Protein AF-A0AAU2NMQ5-F1 (afdb_monomer_lite)

Sequence (109 aa):
MADGPAAGGPGFNVRPQDLKTAAPAFAKQSQDLKTALDKLKHSLADAGSPWGDDKQGKEFAQAYQGPHDHVLSALDVLVKGLASIHDGLVAHADNHLDADRRVHKDLSA

pLDDT: mean 79.19, std 16.67, range [35.0, 96.44]

Secondary structure (DSSP, 8-state):
---------S-----HHHHHHHHHHHHHHHHHHHHHHHHHHHHHHHH---S-SSHHHHHHHHHHHHHHHHHHHHHHHHHHHHHHHHHHHHHHHHHHHHHHHHHHHHH--

Struct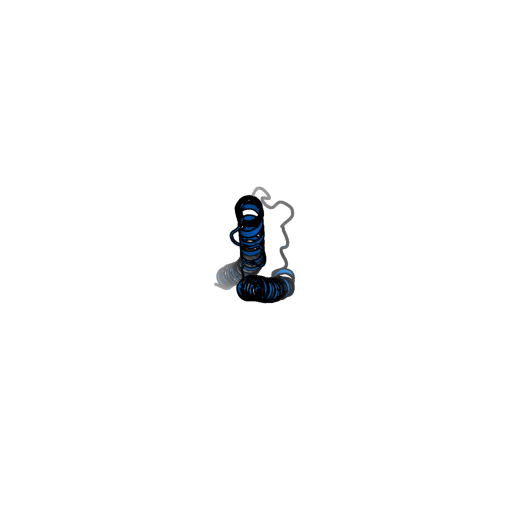ure (mmCIF, N/CA/C/O backbone):
data_AF-A0AAU2NMQ5-F1
#
_entry.id   AF-A0AAU2NMQ5-F1
#
loop_
_atom_site.group_PDB
_atom_site.id
_atom_site.type_symbol
_atom_site.label_atom_id
_atom_site.label_alt_id
_atom_site.label_comp_id
_atom_site.label_asym_id
_atom_site.label_entity_id
_atom_site.label_seq_id
_atom_site.pdbx_PDB_ins_code
_atom_site.Cartn_x
_atom_site.Cartn_y
_atom_site.Cartn_z
_atom_site.occupancy
_atom_site.B_iso_or_equiv
_atom_site.auth_seq_id
_atom_site.auth_comp_id
_atom_site.auth_asym_id
_atom_site.auth_atom_id
_atom_site.pdbx_PDB_model_num
ATOM 1 N N . MET A 1 1 ? 16.754 7.056 -59.570 1.00 35.00 1 MET A N 1
ATOM 2 C CA . MET A 1 1 ? 17.718 7.620 -58.600 1.00 35.00 1 MET A CA 1
ATOM 3 C C . MET A 1 1 ? 16.896 8.529 -57.690 1.00 35.00 1 MET A C 1
ATOM 5 O O . MET A 1 1 ? 16.436 9.544 -58.188 1.00 35.00 1 MET A O 1
ATOM 9 N N . ALA A 1 2 ? 16.306 7.974 -56.618 1.00 39.66 2 ALA A N 1
ATOM 10 C CA . ALA A 1 2 ? 16.865 7.870 -55.245 1.00 39.66 2 ALA A CA 1
ATOM 11 C C . ALA A 1 2 ? 16.838 9.258 -54.565 1.00 39.66 2 ALA A C 1
ATOM 13 O O . ALA A 1 2 ? 17.395 10.180 -55.145 1.00 39.66 2 ALA A O 1
ATOM 14 N N . ASP A 1 3 ? 16.199 9.562 -53.429 1.00 38.94 3 ASP A N 1
ATOM 15 C CA . ASP A 1 3 ? 15.559 8.858 -52.296 1.00 38.94 3 ASP A CA 1
ATOM 16 C C . ASP A 1 3 ? 14.601 9.908 -51.648 1.00 38.94 3 ASP A C 1
ATOM 18 O O . ASP A 1 3 ? 14.891 11.100 -51.718 1.00 38.94 3 ASP A O 1
ATOM 22 N N . GLY A 1 4 ? 13.374 9.621 -51.189 1.00 35.19 4 GLY A N 1
ATOM 23 C CA . GLY A 1 4 ? 13.052 8.995 -49.895 1.00 35.19 4 GLY A CA 1
ATOM 24 C C . GLY A 1 4 ? 12.785 10.061 -48.798 1.00 35.19 4 GLY A C 1
ATOM 25 O O . GLY A 1 4 ? 13.703 10.810 -48.473 1.00 35.19 4 GLY A O 1
ATOM 26 N N . PRO A 1 5 ? 11.566 10.196 -48.222 1.00 43.62 5 PRO A N 1
ATOM 27 C CA . PRO A 1 5 ? 11.271 11.235 -47.231 1.00 43.62 5 PRO A CA 1
ATOM 28 C C . PRO A 1 5 ? 11.913 10.891 -45.881 1.00 43.62 5 PRO A C 1
ATOM 30 O O . PRO A 1 5 ? 11.720 9.796 -45.355 1.00 43.62 5 PRO A O 1
ATOM 33 N N . ALA A 1 6 ? 12.654 11.841 -45.307 1.00 43.47 6 ALA A N 1
ATOM 34 C CA . ALA A 1 6 ? 13.260 11.728 -43.984 1.00 43.47 6 ALA A CA 1
ATOM 35 C C . ALA A 1 6 ? 12.174 11.650 -42.892 1.00 43.47 6 ALA A C 1
ATOM 37 O O . ALA A 1 6 ? 11.718 12.661 -42.360 1.00 43.47 6 ALA A O 1
ATOM 38 N N . ALA A 1 7 ? 11.740 10.431 -42.578 1.00 50.62 7 ALA A N 1
ATOM 39 C CA . ALA A 1 7 ? 10.932 10.117 -41.412 1.00 50.62 7 ALA A CA 1
ATOM 40 C C . ALA A 1 7 ? 11.866 9.829 -40.228 1.00 50.62 7 ALA A C 1
ATOM 42 O O . ALA A 1 7 ? 12.592 8.839 -40.228 1.00 50.62 7 ALA A O 1
ATOM 43 N N . GLY A 1 8 ? 11.846 10.700 -39.220 1.00 39.00 8 GLY A N 1
ATOM 44 C CA . GLY A 1 8 ? 12.563 10.489 -37.963 1.00 39.00 8 GLY A CA 1
ATOM 45 C C . GLY A 1 8 ? 12.720 11.783 -37.174 1.00 39.00 8 GLY A C 1
ATOM 46 O O . GLY A 1 8 ? 13.763 12.425 -37.243 1.00 39.00 8 GLY A O 1
ATOM 47 N N . GLY A 1 9 ? 11.671 12.195 -36.452 1.00 40.22 9 GLY A N 1
ATOM 48 C CA . GLY A 1 9 ? 11.755 13.292 -35.479 1.00 40.22 9 GLY A CA 1
ATOM 49 C C . GLY A 1 9 ? 12.779 12.997 -34.369 1.00 40.22 9 GLY A C 1
ATOM 50 O O . GLY A 1 9 ? 13.188 11.843 -34.226 1.00 40.22 9 GLY A O 1
ATOM 51 N N . PRO A 1 10 ? 13.203 14.014 -33.591 1.00 47.53 10 PRO A N 1
ATOM 52 C CA . PRO A 1 10 ? 14.281 13.899 -32.609 1.00 47.53 10 PRO A CA 1
ATOM 53 C C . PRO A 1 10 ? 14.017 12.713 -31.682 1.00 47.53 10 PRO A C 1
ATOM 55 O O . PRO A 1 10 ? 13.062 12.713 -30.906 1.00 47.53 10 PRO A O 1
ATOM 58 N N . GLY A 1 11 ? 14.833 11.671 -31.847 1.00 49.34 11 GLY A N 1
ATOM 59 C CA . GLY A 1 11 ? 14.647 10.396 -31.180 1.00 49.34 11 GLY A CA 1
ATOM 60 C C . GLY A 1 11 ? 14.633 10.588 -29.672 1.00 49.34 11 GLY A C 1
ATOM 61 O O . GLY A 1 11 ? 15.554 11.173 -29.100 1.00 49.34 11 GLY A O 1
ATOM 62 N N . PHE A 1 12 ? 13.586 10.084 -29.024 1.00 48.53 12 PHE A N 1
ATOM 63 C CA . PHE A 1 12 ? 13.588 9.870 -27.586 1.00 48.53 12 PHE A CA 1
ATOM 64 C C . PHE A 1 12 ? 14.718 8.885 -27.265 1.00 48.53 12 PHE A C 1
ATOM 66 O O . PHE A 1 12 ? 14.535 7.674 -27.348 1.00 48.53 12 PHE A O 1
ATOM 73 N N . ASN A 1 13 ? 15.903 9.400 -26.933 1.00 53.62 13 ASN A N 1
ATOM 74 C CA . ASN A 1 13 ? 17.025 8.586 -26.483 1.00 53.62 13 ASN A CA 1
ATOM 75 C C . ASN A 1 13 ? 16.775 8.185 -25.025 1.00 53.62 13 ASN A C 1
ATOM 77 O O . ASN A 1 13 ? 17.320 8.774 -24.089 1.00 53.62 13 ASN A O 1
ATOM 81 N N . VAL A 1 14 ? 15.871 7.227 -24.828 1.00 58.72 14 VAL A N 1
ATOM 82 C CA . VAL A 1 14 ? 15.706 6.558 -23.542 1.00 58.72 14 VAL A CA 1
ATOM 83 C C . VAL A 1 14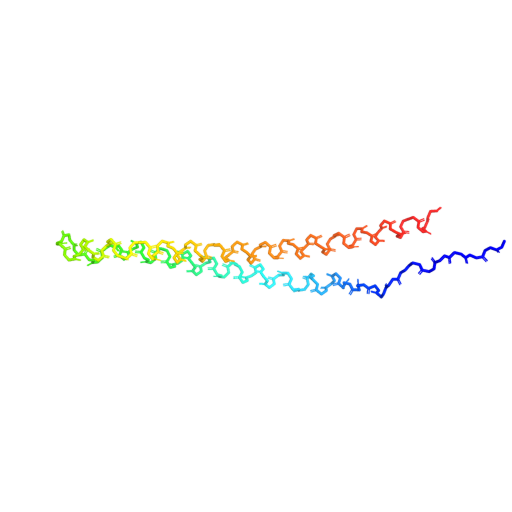 ? 16.998 5.796 -23.296 1.00 58.72 14 VAL A C 1
ATOM 85 O O . VAL A 1 14 ? 17.278 4.840 -24.004 1.00 58.72 14 VAL A O 1
ATOM 88 N N . ARG A 1 15 ? 17.784 6.195 -22.292 1.00 66.12 15 ARG A N 1
ATOM 89 C CA . ARG A 1 15 ? 18.960 5.427 -21.876 1.00 66.12 15 ARG A CA 1
ATOM 90 C C . ARG A 1 15 ? 18.488 4.272 -20.992 1.00 66.12 15 ARG A C 1
ATOM 92 O O . ARG A 1 15 ? 18.112 4.515 -19.844 1.00 66.12 15 ARG A O 1
ATOM 99 N N . PRO A 1 16 ? 18.517 3.012 -21.458 1.00 65.69 16 PRO A N 1
ATOM 100 C CA . PRO A 1 16 ? 17.986 1.888 -20.683 1.00 65.69 16 PRO A CA 1
ATOM 101 C C . PRO A 1 16 ? 18.760 1.671 -19.374 1.00 65.69 16 PRO A C 1
ATOM 103 O O . PRO A 1 16 ? 18.214 1.163 -18.397 1.00 65.69 16 PRO A O 1
ATOM 106 N N . GLN A 1 17 ? 20.023 2.111 -19.329 1.00 65.62 17 GLN A N 1
ATOM 107 C CA . GLN A 1 17 ? 20.858 2.081 -18.128 1.00 65.62 17 GLN A CA 1
ATOM 108 C C . GLN A 1 17 ? 20.366 3.032 -17.028 1.00 65.62 17 GLN A C 1
ATOM 110 O O . GLN A 1 17 ? 20.402 2.664 -15.853 1.00 65.62 17 GLN A O 1
ATOM 115 N N . ASP A 1 18 ? 19.847 4.208 -17.388 1.00 69.31 18 ASP A N 1
ATOM 116 C CA . ASP A 1 18 ? 19.316 5.166 -16.411 1.00 69.31 18 ASP A CA 1
ATOM 117 C C . ASP A 1 18 ? 18.041 4.600 -15.757 1.00 69.31 18 ASP A C 1
ATOM 119 O O . ASP A 1 18 ? 17.852 4.706 -14.545 1.00 69.31 18 ASP A O 1
ATOM 123 N N . LEU A 1 19 ? 17.216 3.886 -16.534 1.00 67.50 19 LEU A N 1
ATOM 124 C CA . LEU A 1 19 ? 16.036 3.179 -16.024 1.00 67.50 19 LEU A CA 1
ATOM 125 C C . LEU A 1 19 ? 16.413 1.992 -15.127 1.00 67.50 19 LEU A C 1
ATOM 127 O O . LEU A 1 19 ? 15.839 1.845 -14.047 1.00 67.50 19 LEU A O 1
ATOM 131 N N . LYS A 1 20 ? 17.415 1.187 -15.517 1.00 67.12 20 LYS A N 1
ATOM 132 C CA . LYS A 1 20 ? 17.935 0.089 -14.677 1.00 67.12 20 LYS A CA 1
ATOM 133 C C . LYS A 1 20 ? 18.553 0.583 -13.372 1.00 67.12 20 LYS A C 1
ATOM 135 O O . LYS A 1 20 ? 18.508 -0.136 -12.381 1.00 67.12 20 LYS A O 1
ATOM 140 N N . THR A 1 21 ? 19.092 1.798 -13.352 1.00 75.00 21 THR A N 1
ATOM 141 C CA . THR A 1 21 ? 19.671 2.395 -12.140 1.00 75.00 21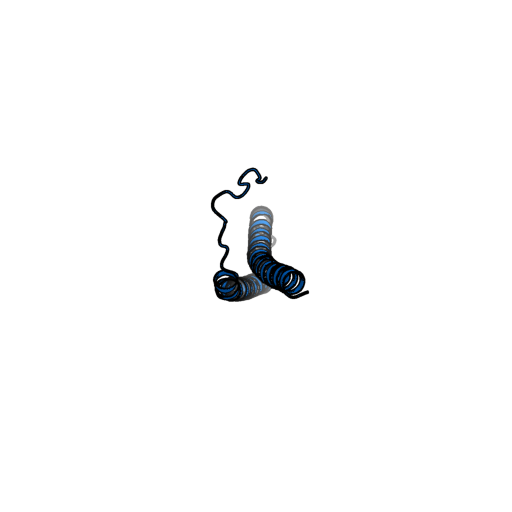 THR A CA 1
ATOM 142 C C . THR A 1 21 ? 18.594 2.949 -11.204 1.00 75.00 21 THR A C 1
ATOM 144 O O . THR A 1 21 ? 18.730 2.855 -9.986 1.00 75.00 21 THR A O 1
ATOM 147 N N . ALA A 1 22 ? 17.500 3.489 -11.749 1.00 76.25 22 ALA A N 1
ATOM 148 C CA . ALA A 1 22 ? 16.402 4.040 -10.956 1.00 76.25 22 ALA A CA 1
ATOM 149 C C . ALA A 1 22 ? 15.440 2.967 -10.413 1.00 76.25 22 ALA A C 1
ATOM 151 O O . ALA A 1 22 ? 14.938 3.103 -9.297 1.00 76.25 22 ALA A O 1
ATOM 152 N N . ALA A 1 23 ? 15.190 1.889 -11.165 1.00 79.38 23 ALA A N 1
ATOM 153 C CA . ALA A 1 23 ? 14.214 0.862 -10.794 1.00 79.38 23 ALA A CA 1
ATOM 154 C C . ALA A 1 23 ? 14.448 0.235 -9.397 1.00 79.38 23 ALA A C 1
ATOM 156 O O . ALA A 1 23 ? 13.471 0.096 -8.656 1.00 79.38 23 ALA A O 1
ATOM 157 N N . PRO A 1 24 ? 15.684 -0.103 -8.968 1.00 86.00 24 PRO A N 1
ATOM 158 C CA . PRO A 1 24 ? 15.931 -0.663 -7.637 1.00 86.00 24 PRO A CA 1
ATOM 159 C C . PRO A 1 24 ? 15.521 0.263 -6.488 1.00 86.00 24 PRO A C 1
ATOM 161 O O . PRO A 1 24 ? 15.135 -0.222 -5.424 1.00 86.00 24 PRO A O 1
ATOM 164 N N . ALA A 1 25 ? 15.571 1.586 -6.690 1.00 85.31 25 ALA A N 1
ATOM 165 C CA . ALA A 1 25 ? 15.138 2.542 -5.678 1.00 85.31 25 ALA A CA 1
ATOM 166 C C . ALA A 1 25 ? 13.636 2.388 -5.401 1.00 85.31 25 ALA A C 1
ATOM 168 O O . ALA A 1 25 ? 13.258 2.194 -4.246 1.00 85.31 25 ALA A O 1
ATOM 169 N N . PHE A 1 26 ? 12.806 2.354 -6.452 1.00 80.62 26 PHE A N 1
ATOM 170 C CA . PHE A 1 26 ? 11.354 2.175 -6.332 1.00 80.62 26 PHE A CA 1
ATOM 171 C C . PHE A 1 26 ? 10.981 0.844 -5.674 1.00 80.62 26 PHE A C 1
ATOM 173 O O . PHE A 1 26 ? 10.114 0.825 -4.800 1.00 80.62 26 PHE A O 1
ATOM 180 N N . ALA A 1 27 ? 11.675 -0.249 -6.013 1.00 85.75 27 ALA A N 1
ATOM 181 C CA . ALA A 1 27 ? 11.484 -1.535 -5.338 1.00 85.75 27 ALA A CA 1
ATOM 182 C C . ALA A 1 27 ? 11.795 -1.438 -3.840 1.00 85.75 27 ALA A C 1
ATOM 184 O O . ALA A 1 27 ? 10.980 -1.832 -3.002 1.00 85.75 27 ALA A O 1
ATOM 185 N N . LYS A 1 28 ? 12.947 -0.853 -3.489 1.00 89.88 28 LYS A N 1
ATOM 186 C CA . LYS A 1 28 ? 13.343 -0.673 -2.091 1.00 89.88 28 LYS A CA 1
ATOM 187 C C . LYS A 1 28 ? 12.335 0.184 -1.324 1.00 89.88 28 LYS A C 1
ATOM 189 O O . LYS A 1 28 ? 11.902 -0.204 -0.245 1.00 89.88 28 LYS A O 1
ATOM 194 N N . GLN A 1 29 ? 11.939 1.322 -1.882 1.00 88.12 29 GLN A N 1
ATOM 195 C CA . GLN A 1 29 ? 11.001 2.246 -1.243 1.00 88.12 29 GLN A CA 1
ATOM 196 C C . GLN A 1 29 ? 9.603 1.635 -1.112 1.00 88.12 29 GLN A C 1
ATOM 198 O O . GLN A 1 29 ? 8.964 1.801 -0.075 1.00 88.12 29 GLN A O 1
ATOM 203 N N . SER A 1 30 ? 9.155 0.860 -2.106 1.00 87.81 30 SER A N 1
ATOM 204 C CA . SER A 1 30 ? 7.921 0.075 -2.021 1.00 87.81 30 SER A CA 1
ATOM 205 C C . SER A 1 30 ? 7.969 -0.927 -0.866 1.00 87.81 30 SER A C 1
ATOM 207 O O . SER A 1 30 ? 6.993 -1.078 -0.131 1.00 87.81 30 SER A O 1
ATOM 209 N N . GLN A 1 31 ? 9.096 -1.617 -0.686 1.00 92.31 31 GLN A N 1
ATOM 210 C CA . GLN A 1 31 ? 9.249 -2.622 0.363 1.00 92.31 31 GLN A CA 1
ATOM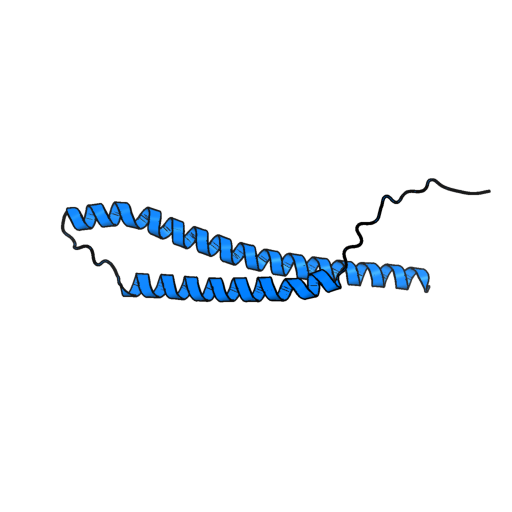 211 C C . GLN A 1 31 ? 9.386 -2.009 1.761 1.00 92.31 31 GLN A C 1
ATOM 213 O O . GLN A 1 31 ? 8.793 -2.517 2.719 1.00 92.31 31 GLN A O 1
ATOM 218 N N . ASP A 1 32 ? 10.108 -0.895 1.879 1.00 92.94 32 ASP A N 1
ATOM 219 C CA . ASP A 1 32 ? 10.216 -0.128 3.120 1.00 92.94 32 ASP A CA 1
ATOM 220 C C . ASP A 1 32 ? 8.828 0.411 3.532 1.00 92.94 32 ASP A C 1
ATOM 222 O O . ASP A 1 32 ? 8.414 0.241 4.683 1.00 92.94 32 ASP A O 1
ATOM 226 N N . LEU A 1 33 ? 8.057 0.963 2.582 1.00 90.81 33 LEU A N 1
ATOM 227 C CA . LEU A 1 33 ? 6.688 1.435 2.823 1.00 90.81 33 LEU A CA 1
ATOM 228 C C . LEU A 1 33 ? 5.744 0.289 3.206 1.00 90.81 33 LEU A C 1
ATOM 230 O O . LEU A 1 33 ? 4.979 0.424 4.161 1.00 90.81 33 LEU A O 1
ATOM 234 N N . LYS A 1 34 ? 5.826 -0.859 2.520 1.00 93.12 34 LYS A N 1
ATOM 235 C CA . LYS A 1 34 ? 5.056 -2.058 2.876 1.00 93.12 34 LYS A CA 1
ATOM 236 C C . LYS A 1 34 ? 5.343 -2.502 4.308 1.00 93.12 34 LYS A C 1
ATOM 238 O O . LYS A 1 34 ? 4.417 -2.760 5.068 1.00 93.12 34 LYS A O 1
ATOM 243 N N . THR A 1 35 ? 6.617 -2.550 4.685 1.00 96.12 35 THR A N 1
ATOM 244 C CA . THR A 1 35 ? 7.040 -2.952 6.031 1.00 96.12 35 THR A CA 1
ATOM 245 C C . THR A 1 35 ? 6.493 -1.998 7.093 1.00 96.12 35 THR A C 1
ATOM 247 O O . THR A 1 35 ? 6.029 -2.440 8.143 1.00 96.12 35 THR A O 1
ATOM 250 N N . ALA A 1 36 ? 6.527 -0.688 6.836 1.00 94.94 36 ALA A N 1
ATOM 251 C CA . ALA A 1 36 ? 5.960 0.310 7.737 1.00 94.94 36 ALA A CA 1
ATOM 252 C C . ALA A 1 36 ? 4.431 0.182 7.856 1.00 94.94 36 ALA A C 1
ATOM 254 O O . ALA A 1 36 ? 3.901 0.244 8.965 1.00 94.94 36 ALA A O 1
ATOM 255 N N . LEU A 1 37 ? 3.734 -0.052 6.740 1.00 93.12 37 LEU A N 1
ATOM 256 C CA . LEU A 1 37 ? 2.287 -0.270 6.722 1.00 93.12 37 LEU A CA 1
ATOM 257 C C . LEU A 1 37 ? 1.888 -1.536 7.488 1.00 93.12 37 LEU A C 1
ATOM 259 O O . LEU A 1 37 ? 0.943 -1.502 8.270 1.00 93.12 37 LEU A O 1
ATOM 263 N N . ASP A 1 38 ? 2.611 -2.638 7.298 1.00 95.25 38 ASP A N 1
ATOM 264 C CA . ASP A 1 38 ? 2.340 -3.894 8.000 1.00 95.25 38 ASP A CA 1
ATOM 265 C C . ASP A 1 38 ? 2.561 -3.730 9.515 1.00 95.25 38 ASP A C 1
ATOM 267 O O . ASP A 1 38 ? 1.731 -4.175 10.308 1.00 95.25 38 ASP A O 1
ATOM 271 N N . LYS A 1 39 ? 3.612 -3.003 9.928 1.00 96.44 39 LYS A N 1
ATOM 272 C CA . LYS A 1 39 ? 3.824 -2.636 11.339 1.00 96.44 39 LYS A CA 1
ATOM 273 C C . LYS A 1 39 ? 2.681 -1.788 11.890 1.00 96.44 39 LYS A C 1
ATOM 275 O O . LYS A 1 39 ? 2.192 -2.085 12.971 1.00 96.44 39 LYS A O 1
ATOM 280 N N . LEU A 1 40 ? 2.236 -0.769 11.152 1.00 91.75 40 LEU A N 1
ATOM 281 C CA . LEU A 1 40 ? 1.109 0.072 11.557 1.00 91.75 40 LEU A CA 1
ATOM 282 C C . LEU A 1 40 ? -0.169 -0.757 11.744 1.00 91.75 40 LEU A C 1
ATOM 284 O O . LEU A 1 40 ? -0.811 -0.649 12.784 1.00 91.75 40 LEU A O 1
ATOM 288 N N . LYS A 1 41 ? -0.510 -1.613 10.772 1.00 92.94 41 LYS A N 1
ATOM 289 C CA . LYS A 1 41 ? -1.672 -2.514 10.848 1.00 92.94 41 LYS A CA 1
ATOM 290 C C . LYS A 1 41 ? -1.595 -3.422 12.072 1.00 92.94 41 LYS A C 1
ATOM 292 O O . LYS A 1 41 ? -2.586 -3.570 12.778 1.00 92.94 41 LYS A O 1
ATOM 297 N N . HIS A 1 42 ? -0.423 -3.999 12.331 1.00 94.81 42 HIS A N 1
ATOM 298 C CA . HIS A 1 42 ? -0.215 -4.862 13.488 1.00 94.81 42 HIS A CA 1
ATOM 299 C C . HIS A 1 42 ? -0.380 -4.094 14.802 1.00 94.81 42 HIS A C 1
ATOM 301 O O . HIS A 1 42 ? -1.168 -4.502 15.643 1.00 94.81 42 HIS A O 1
ATOM 307 N N . SER A 1 43 ? 0.265 -2.933 14.942 1.00 93.00 43 SER A N 1
ATOM 308 C CA . SER A 1 43 ? 0.144 -2.110 16.149 1.00 93.00 43 SER A CA 1
ATOM 309 C C . SER A 1 43 ? -1.283 -1.620 16.404 1.00 93.00 43 SER A C 1
ATOM 311 O O . SER A 1 43 ? -1.697 -1.549 17.557 1.00 93.00 43 SER A O 1
ATOM 313 N N . LEU A 1 44 ? -2.047 -1.297 15.355 1.00 89.19 44 LEU A N 1
ATOM 314 C CA . LEU A 1 44 ? -3.458 -0.923 15.488 1.00 89.19 44 LEU A CA 1
ATOM 315 C C . LEU A 1 44 ? -4.325 -2.117 15.910 1.00 89.19 44 LEU A C 1
ATOM 317 O O . LEU A 1 44 ? -5.193 -1.964 16.763 1.00 89.19 44 LEU A O 1
ATOM 321 N N . ALA A 1 45 ? -4.070 -3.305 15.356 1.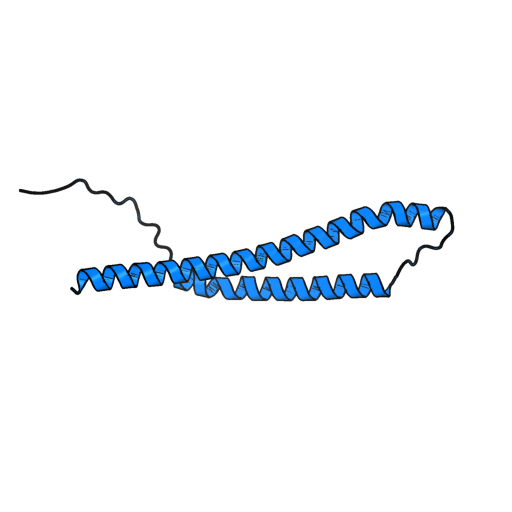00 88.75 45 ALA A N 1
ATOM 322 C CA . ALA A 1 45 ? -4.764 -4.525 15.759 1.00 88.75 45 ALA A CA 1
ATOM 323 C C . ALA A 1 45 ? -4.461 -4.900 17.219 1.00 88.75 45 ALA A C 1
ATOM 325 O O . ALA A 1 45 ? -5.383 -5.223 17.966 1.00 88.75 45 ALA A O 1
ATOM 326 N N . ASP A 1 46 ? -3.198 -4.795 17.636 1.00 91.69 46 ASP A N 1
ATOM 327 C CA . ASP A 1 46 ? -2.754 -5.083 19.004 1.00 91.69 46 ASP A CA 1
ATOM 328 C C . ASP A 1 46 ? -3.326 -4.088 20.022 1.00 91.69 46 ASP A C 1
ATOM 330 O O . ASP A 1 46 ? -3.664 -4.468 21.142 1.00 91.69 46 ASP A O 1
ATOM 334 N N . ALA A 1 47 ? -3.462 -2.814 19.638 1.00 87.88 47 ALA A N 1
ATOM 335 C CA . ALA A 1 47 ? -4.115 -1.801 20.465 1.00 87.88 47 ALA A CA 1
ATOM 336 C C . ALA A 1 47 ? -5.620 -2.074 20.653 1.00 87.88 47 ALA A C 1
ATOM 338 O O . ALA A 1 47 ? -6.214 -1.610 21.629 1.00 87.88 47 ALA A O 1
ATOM 339 N N . GLY A 1 48 ? -6.231 -2.834 19.738 1.00 85.50 48 GLY A N 1
ATOM 340 C CA . GLY A 1 48 ? -7.635 -3.213 19.791 1.00 85.50 48 GLY A CA 1
ATOM 341 C C . GLY A 1 48 ? -8.576 -2.009 19.746 1.00 85.50 48 GLY A C 1
ATOM 342 O O . GLY A 1 48 ? -8.325 -1.009 19.077 1.00 85.50 48 GLY A O 1
ATOM 343 N N . SER A 1 49 ? -9.701 -2.119 20.449 1.00 86.94 49 SER A N 1
ATOM 344 C CA . SER A 1 49 ? -10.678 -1.036 20.600 1.00 86.94 49 SER A CA 1
ATOM 345 C C . SER A 1 49 ? -10.566 -0.439 22.006 1.00 86.94 49 SER A C 1
ATOM 347 O O . SER A 1 49 ? -11.168 -0.975 22.934 1.00 86.94 49 SER A O 1
ATOM 349 N N . PRO A 1 50 ? -9.788 0.643 22.203 1.00 85.75 50 PRO A N 1
ATOM 350 C CA . PRO A 1 50 ? -9.648 1.293 23.509 1.00 85.75 50 PRO A CA 1
ATOM 351 C C . PRO A 1 50 ? -10.898 2.085 23.924 1.00 85.75 50 PRO A C 1
ATOM 353 O O . PRO A 1 50 ? -11.012 2.503 25.075 1.00 85.75 50 PRO A O 1
ATOM 356 N N . TRP A 1 51 ? -11.822 2.326 22.991 1.00 84.50 51 TRP A N 1
ATOM 357 C CA . TRP A 1 51 ? -13.127 2.921 23.258 1.00 84.50 51 TRP A CA 1
ATOM 358 C C . TRP A 1 51 ? -14.074 1.841 23.809 1.00 84.50 51 TRP A C 1
ATOM 360 O O . TRP A 1 51 ? -14.177 0.757 23.242 1.00 84.50 51 TRP A O 1
ATOM 370 N N . GLY A 1 52 ? -14.731 2.110 24.940 1.00 87.62 52 GLY A N 1
ATOM 371 C CA . GLY A 1 52 ? -15.596 1.135 25.615 1.00 87.62 52 GLY A CA 1
ATOM 372 C C . GLY A 1 52 ? -16.874 0.775 24.843 1.00 87.62 52 GLY A C 1
ATOM 373 O O . GLY A 1 52 ? -17.164 1.312 23.777 1.00 87.62 52 GLY A O 1
ATOM 374 N N . ASP A 1 53 ? -17.684 -0.116 25.421 1.00 90.06 53 ASP A N 1
ATOM 375 C CA . ASP A 1 53 ? -18.968 -0.557 24.842 1.00 90.06 53 ASP A CA 1
ATOM 376 C C . ASP A 1 53 ? -20.167 0.342 25.201 1.00 90.06 53 ASP A C 1
ATOM 378 O O . ASP A 1 53 ? -21.323 0.037 24.864 1.00 90.06 53 ASP A O 1
ATOM 382 N N . ASP A 1 54 ? -19.917 1.447 25.904 1.00 93.19 54 ASP A N 1
ATOM 383 C CA . ASP A 1 54 ? -20.933 2.444 26.202 1.00 93.19 54 ASP A CA 1
ATOM 384 C C . ASP A 1 54 ? -21.341 3.215 24.934 1.00 93.19 54 ASP A C 1
ATOM 386 O O . ASP A 1 54 ? -20.750 3.083 23.859 1.00 93.19 54 ASP A O 1
ATOM 390 N N . LYS A 1 55 ? -22.404 4.015 25.045 1.00 94.62 55 LYS A N 1
ATOM 391 C CA . LYS A 1 55 ? -22.957 4.746 23.901 1.00 94.62 55 LYS A CA 1
ATOM 392 C C . LYS A 1 55 ? -21.892 5.601 23.197 1.00 94.62 55 LYS A C 1
ATOM 394 O O . LYS A 1 55 ? -21.843 5.598 21.970 1.00 94.62 55 LYS A O 1
ATOM 399 N N . GLN A 1 56 ? -21.016 6.258 23.955 1.00 93.62 56 GLN A N 1
ATOM 400 C CA . GLN A 1 56 ? -20.033 7.181 23.393 1.00 93.62 56 GLN A CA 1
ATOM 401 C C . GLN A 1 56 ? -18.886 6.412 22.742 1.00 93.62 56 GLN A C 1
ATOM 403 O O . GLN A 1 56 ? -18.429 6.794 21.666 1.00 93.62 56 GLN A O 1
ATOM 408 N N . GLY A 1 57 ? -18.473 5.288 23.332 1.00 93.12 57 GLY A N 1
ATOM 409 C CA . GLY A 1 57 ? -17.505 4.397 22.702 1.00 93.12 57 GLY A CA 1
ATOM 410 C C . GLY A 1 57 ? -18.010 3.797 21.384 1.00 93.12 57 GLY A C 1
ATOM 411 O O . GLY A 1 57 ? -17.265 3.753 20.406 1.00 93.12 57 GLY A O 1
ATOM 412 N N . LYS A 1 58 ? -19.299 3.446 21.289 1.00 93.12 58 LYS A N 1
ATOM 413 C CA . LYS A 1 58 ? -19.920 2.980 20.033 1.00 93.12 58 LYS A CA 1
ATOM 414 C C . LYS A 1 58 ? -20.019 4.070 18.968 1.00 93.12 58 LYS A C 1
ATOM 416 O O . LYS A 1 58 ? -19.735 3.795 17.803 1.00 93.12 58 LYS A O 1
ATOM 421 N N . GLU A 1 59 ? -20.403 5.288 19.345 1.00 94.00 59 GLU A N 1
ATOM 422 C CA . GLU A 1 59 ? -20.433 6.434 18.423 1.00 94.00 59 GLU A CA 1
ATOM 423 C C . GLU A 1 59 ? -19.027 6.751 17.892 1.00 94.00 59 GLU A C 1
ATOM 425 O O . GLU A 1 59 ? -18.849 6.951 16.688 1.00 94.00 59 GLU A O 1
ATOM 430 N N . PHE A 1 60 ? -18.010 6.703 18.760 1.00 92.50 60 PHE A N 1
ATOM 431 C CA . PHE A 1 60 ? -16.617 6.849 18.346 1.00 92.50 60 PHE A CA 1
ATOM 432 C C . PHE A 1 60 ? -16.195 5.737 17.382 1.00 92.50 60 PHE A C 1
ATOM 434 O O . PHE A 1 60 ? -15.638 6.033 16.328 1.00 92.50 60 PHE A O 1
ATOM 441 N N . ALA A 1 61 ? -16.490 4.474 17.704 1.00 91.19 61 ALA A N 1
ATOM 442 C CA . ALA A 1 61 ? -16.161 3.332 16.853 1.00 91.19 61 ALA A CA 1
ATOM 443 C C . ALA A 1 61 ? -16.707 3.514 15.430 1.00 91.19 61 ALA A C 1
ATOM 445 O O . ALA A 1 61 ? -15.973 3.366 14.455 1.00 91.19 61 ALA A O 1
ATOM 446 N N . GLN A 1 62 ? -17.984 3.894 15.318 1.00 90.56 62 GLN A N 1
ATOM 447 C CA . GLN A 1 62 ? -18.647 4.121 14.034 1.00 90.56 62 GLN A CA 1
ATOM 448 C C . GLN A 1 62 ? -17.999 5.258 13.239 1.00 90.56 62 GLN A C 1
ATOM 450 O O . GLN A 1 62 ? -17.823 5.138 12.027 1.00 90.56 62 GLN A O 1
ATOM 455 N N . ALA A 1 63 ? -17.617 6.346 13.910 1.00 92.88 63 ALA A N 1
ATOM 456 C CA . ALA A 1 63 ? -16.952 7.475 13.268 1.00 92.88 63 ALA A CA 1
ATOM 457 C C . ALA A 1 63 ? -15.484 7.184 12.901 1.00 92.88 63 ALA A C 1
ATOM 459 O O . ALA A 1 63 ? -14.976 7.746 11.933 1.00 92.88 63 ALA A O 1
ATOM 460 N N . TYR A 1 64 ? -14.802 6.320 13.657 1.00 91.50 64 TYR A N 1
ATOM 461 C CA . TYR A 1 64 ? -13.382 6.006 13.489 1.00 91.50 64 TYR A CA 1
ATOM 462 C C . TYR A 1 64 ? -13.119 4.952 12.408 1.00 91.50 64 TYR A C 1
ATOM 464 O O . TYR A 1 64 ? -12.205 5.125 11.602 1.00 91.50 64 TYR A O 1
ATOM 472 N N . GLN A 1 65 ? -13.915 3.878 12.368 1.00 88.81 65 GLN A N 1
ATOM 473 C CA . GLN A 1 65 ? -13.658 2.704 11.521 1.00 88.81 65 GLN A CA 1
ATOM 474 C C . GLN A 1 65 ? -13.586 3.043 10.026 1.00 88.81 65 GLN A C 1
ATOM 476 O O . GLN A 1 65 ? -12.662 2.613 9.342 1.00 88.81 65 GLN A O 1
ATOM 481 N N . GLY A 1 66 ? -14.504 3.872 9.519 1.00 91.00 66 GLY A N 1
ATOM 482 C CA . GLY A 1 66 ? -14.519 4.255 8.102 1.00 91.00 66 GLY A CA 1
ATOM 483 C C . GLY A 1 66 ? -13.238 4.978 7.654 1.00 91.00 66 GLY A C 1
ATOM 484 O O . GLY A 1 66 ? -12.558 4.504 6.740 1.00 91.00 66 GLY A O 1
ATOM 485 N N . PRO A 1 67 ? -12.869 6.111 8.284 1.00 91.75 67 PRO A N 1
ATOM 486 C CA . PRO A 1 67 ? -11.610 6.801 8.007 1.00 91.75 67 PRO A CA 1
ATOM 487 C C . PRO A 1 67 ? -10.372 5.925 8.230 1.00 91.75 67 PRO A C 1
ATOM 489 O O . PRO A 1 67 ? -9.445 5.976 7.422 1.00 91.75 67 PRO A O 1
ATOM 492 N N . HIS A 1 68 ? -10.363 5.106 9.287 1.00 90.19 68 HIS A N 1
ATOM 493 C CA . HIS A 1 68 ? -9.292 4.150 9.570 1.00 90.19 68 HIS A CA 1
ATOM 494 C C . HIS A 1 68 ? -9.055 3.199 8.387 1.00 90.19 68 HIS A C 1
ATOM 496 O O . HIS A 1 68 ? -7.947 3.137 7.846 1.00 90.19 68 HIS A O 1
ATOM 502 N N . ASP A 1 69 ? -10.106 2.518 7.929 1.00 91.38 69 ASP A N 1
ATOM 503 C CA . ASP A 1 69 ? -10.016 1.549 6.837 1.00 91.38 69 ASP A CA 1
ATOM 504 C C . ASP A 1 69 ? -9.644 2.228 5.515 1.00 91.38 69 ASP A C 1
ATOM 506 O O . ASP A 1 69 ? -8.860 1.693 4.724 1.00 91.38 69 ASP A O 1
ATOM 510 N N . HIS A 1 70 ? -10.153 3.442 5.289 1.00 93.62 70 HIS A N 1
ATOM 511 C CA . HIS A 1 70 ? -9.834 4.221 4.099 1.00 93.62 70 HIS A CA 1
ATOM 512 C C . HIS A 1 70 ? -8.344 4.576 4.024 1.00 93.62 70 HIS A C 1
ATOM 514 O O . HIS A 1 70 ? -7.723 4.392 2.976 1.00 93.62 70 HIS A O 1
ATOM 520 N N . VAL A 1 71 ? -7.746 5.032 5.130 1.00 92.12 71 VAL A N 1
ATOM 521 C CA . VAL A 1 71 ? -6.313 5.361 5.184 1.00 92.12 71 VAL A CA 1
ATOM 522 C C . VAL A 1 71 ? -5.459 4.115 4.949 1.00 92.12 71 VAL A C 1
ATOM 524 O O . VAL A 1 71 ? -4.526 4.157 4.145 1.00 92.12 71 VAL A O 1
ATOM 527 N N . LEU A 1 72 ? -5.790 2.988 5.587 1.00 93.69 72 LEU A N 1
ATOM 528 C CA . LEU A 1 72 ? -5.055 1.735 5.389 1.00 93.69 72 LEU A CA 1
ATOM 529 C C . LEU A 1 72 ? -5.139 1.228 3.945 1.00 93.69 72 LEU A C 1
ATOM 531 O O . LEU A 1 72 ? -4.140 0.745 3.407 1.00 93.69 72 LEU A O 1
ATOM 535 N N . SER A 1 73 ? -6.303 1.362 3.310 1.00 94.38 73 SER A N 1
ATOM 536 C CA . SER A 1 73 ? -6.504 1.009 1.904 1.00 94.38 73 SER A CA 1
ATOM 537 C C . SER A 1 73 ? -5.711 1.926 0.965 1.00 94.38 73 SER A C 1
ATOM 539 O O . SER A 1 73 ? -5.016 1.447 0.069 1.00 94.38 73 SER A O 1
ATOM 541 N N . ALA A 1 74 ? -5.727 3.241 1.204 1.00 94.12 74 ALA A N 1
ATOM 542 C CA . ALA A 1 74 ? -4.969 4.203 0.406 1.00 94.12 74 ALA A CA 1
ATOM 543 C C . ALA A 1 74 ? -3.453 3.943 0.469 1.00 94.12 74 ALA A C 1
ATOM 545 O O . ALA A 1 74 ? -2.772 3.981 -0.557 1.00 94.12 74 ALA A O 1
ATOM 546 N N . LEU A 1 75 ? -2.923 3.616 1.652 1.00 92.56 75 LEU A N 1
ATOM 547 C CA . LEU A 1 75 ? -1.514 3.246 1.815 1.00 92.56 75 LEU A CA 1
ATOM 548 C C . LEU A 1 75 ? -1.165 1.956 1.057 1.00 92.56 75 LEU A C 1
ATOM 550 O O . LEU A 1 75 ? -0.090 1.865 0.466 1.00 92.56 75 LEU A O 1
ATOM 554 N N . ASP A 1 76 ? -2.073 0.979 1.020 1.00 93.38 76 ASP A N 1
ATOM 555 C CA . ASP A 1 76 ? -1.890 -0.261 0.258 1.00 93.38 76 ASP A CA 1
ATOM 556 C C . ASP A 1 76 ? -1.833 -0.002 -1.259 1.00 93.38 76 ASP A C 1
ATOM 558 O O . ASP A 1 76 ? -0.983 -0.554 -1.964 1.00 93.38 76 ASP A O 1
ATOM 562 N N . VAL A 1 77 ? -2.684 0.901 -1.762 1.00 95.19 77 VAL A N 1
ATOM 563 C CA . VAL A 1 77 ? -2.654 1.361 -3.161 1.00 95.19 77 VAL A CA 1
ATOM 564 C C . VAL A 1 77 ? -1.332 2.053 -3.486 1.00 95.19 77 VAL A C 1
ATOM 566 O O . VAL A 1 77 ? -0.762 1.794 -4.546 1.00 95.19 77 VAL A O 1
ATOM 569 N N . LEU A 1 78 ? -0.807 2.886 -2.584 1.00 90.19 78 LEU A N 1
ATOM 570 C CA . LEU A 1 78 ? 0.487 3.544 -2.781 1.00 90.19 78 LEU A CA 1
ATOM 571 C C . LEU A 1 78 ? 1.634 2.532 -2.868 1.00 90.19 78 LEU A C 1
ATOM 573 O O . LEU A 1 78 ? 2.434 2.612 -3.797 1.00 90.19 78 LEU A O 1
ATOM 577 N N . VAL A 1 79 ? 1.683 1.545 -1.965 1.00 91.94 79 VAL A N 1
ATOM 578 C CA . VAL A 1 79 ? 2.670 0.450 -2.022 1.00 91.94 79 VAL A CA 1
ATOM 579 C C . VAL A 1 79 ? 2.611 -0.259 -3.376 1.00 91.94 79 VAL A C 1
ATOM 581 O O . VAL A 1 79 ? 3.633 -0.414 -4.039 1.00 91.94 79 VAL A O 1
ATOM 584 N N . LYS A 1 80 ? 1.410 -0.640 -3.825 1.00 90.31 80 LYS A N 1
ATOM 585 C CA . LYS A 1 80 ? 1.219 -1.292 -5.129 1.00 90.31 80 LYS A CA 1
ATOM 586 C C . LYS A 1 80 ? 1.657 -0.398 -6.287 1.00 90.31 80 LYS A C 1
ATOM 588 O O . LYS A 1 80 ? 2.305 -0.880 -7.206 1.00 90.31 80 LYS A O 1
ATOM 593 N N . GLY A 1 81 ? 1.346 0.896 -6.239 1.00 90.69 81 GLY A N 1
ATOM 594 C CA . GLY A 1 81 ? 1.750 1.860 -7.261 1.00 90.69 81 GLY A CA 1
ATOM 595 C C . GLY A 1 81 ? 3.269 1.975 -7.398 1.00 90.69 81 GLY A C 1
ATOM 596 O O . GLY A 1 81 ? 3.780 1.944 -8.515 1.00 90.69 81 GLY A O 1
ATOM 597 N N . LEU A 1 82 ? 4.000 2.047 -6.279 1.00 88.19 82 LEU A N 1
ATOM 598 C CA . LEU A 1 82 ? 5.466 2.090 -6.295 1.00 88.19 82 LEU A CA 1
ATOM 599 C C . LEU A 1 82 ? 6.074 0.795 -6.863 1.00 88.19 82 LEU A C 1
ATOM 601 O O . LEU A 1 82 ? 7.013 0.870 -7.656 1.00 88.19 82 LEU A O 1
ATOM 605 N N . ALA A 1 83 ? 5.522 -0.370 -6.512 1.00 86.75 83 ALA A N 1
ATOM 606 C CA . ALA A 1 83 ? 5.935 -1.649 -7.092 1.00 86.75 83 ALA A CA 1
ATOM 607 C C . ALA A 1 83 ? 5.671 -1.707 -8.609 1.00 86.75 83 ALA A C 1
ATOM 609 O O . ALA A 1 83 ? 6.563 -2.051 -9.377 1.00 86.75 83 ALA A O 1
ATOM 610 N N . SER A 1 84 ? 4.495 -1.269 -9.066 1.00 88.00 84 SER A N 1
ATOM 611 C CA . SER A 1 84 ? 4.165 -1.238 -10.497 1.00 88.00 84 SER A CA 1
ATOM 612 C C . SER A 1 84 ? 5.085 -0.315 -11.304 1.00 88.00 84 SER A C 1
ATOM 614 O O . SER A 1 84 ? 5.391 -0.607 -12.459 1.00 88.00 84 SER A O 1
ATOM 616 N N . ILE A 1 85 ? 5.547 0.799 -10.719 1.00 84.69 85 ILE A N 1
ATOM 617 C CA . ILE A 1 85 ? 6.536 1.678 -11.364 1.00 84.69 85 ILE A CA 1
ATOM 618 C C . ILE A 1 85 ? 7.868 0.942 -11.544 1.00 84.69 85 ILE A C 1
ATOM 620 O O . ILE A 1 85 ? 8.466 1.035 -12.615 1.00 84.69 85 ILE A O 1
ATOM 624 N N . HIS A 1 86 ? 8.319 0.192 -10.532 1.00 85.00 86 HIS A N 1
ATOM 625 C CA . HIS A 1 86 ? 9.505 -0.657 -10.656 1.00 85.00 86 HIS A CA 1
ATOM 626 C C . HIS A 1 86 ? 9.357 -1.658 -11.810 1.00 85.00 86 HIS A C 1
ATOM 628 O O . HIS A 1 86 ? 10.212 -1.685 -12.697 1.00 85.00 86 HIS A O 1
ATOM 634 N N . ASP A 1 87 ? 8.255 -2.409 -11.841 1.00 84.38 87 ASP A N 1
ATOM 635 C CA . ASP A 1 87 ? 8.000 -3.419 -12.873 1.00 84.38 87 ASP A CA 1
ATOM 636 C C . ASP A 1 87 ? 7.973 -2.797 -14.278 1.00 84.38 87 ASP A C 1
ATOM 638 O O . ASP A 1 87 ? 8.581 -3.320 -15.215 1.00 84.38 87 ASP A O 1
ATOM 642 N N . GLY A 1 88 ? 7.332 -1.633 -14.424 1.00 85.81 88 GLY A N 1
ATOM 643 C CA . GLY A 1 88 ? 7.289 -0.889 -15.682 1.00 85.81 88 GLY A CA 1
ATOM 644 C C . GLY A 1 88 ? 8.668 -0.409 -16.147 1.00 85.81 88 GLY A C 1
ATOM 645 O O . GLY A 1 88 ? 8.987 -0.513 -17.332 1.00 85.81 88 GLY A O 1
ATOM 646 N N . LEU A 1 89 ? 9.510 0.078 -15.228 1.00 82.38 89 LEU A N 1
ATOM 647 C CA . LEU A 1 89 ? 10.880 0.506 -15.535 1.00 82.38 89 LEU A CA 1
ATOM 648 C C . LEU A 1 89 ? 11.756 -0.668 -15.990 1.00 82.38 89 LEU A C 1
ATOM 650 O O . LEU A 1 89 ? 12.514 -0.521 -16.952 1.00 82.38 89 LEU A O 1
ATOM 654 N N . VAL A 1 90 ? 11.636 -1.827 -15.334 1.00 81.38 90 VAL A N 1
ATOM 655 C CA . VAL A 1 90 ? 12.356 -3.055 -15.707 1.00 81.38 90 VAL A CA 1
ATOM 656 C C . VAL A 1 90 ? 11.907 -3.540 -17.084 1.00 81.38 90 VAL A C 1
ATOM 658 O O . VAL A 1 90 ? 12.744 -3.700 -17.973 1.00 81.38 90 VAL A O 1
ATOM 661 N N . ALA A 1 91 ? 10.595 -3.678 -17.299 1.00 82.19 91 ALA A N 1
ATOM 662 C CA . ALA A 1 91 ? 10.040 -4.128 -18.574 1.00 82.19 91 ALA A CA 1
ATOM 663 C C . ALA A 1 91 ? 10.435 -3.202 -19.734 1.00 82.19 91 ALA A C 1
ATOM 665 O O . ALA A 1 91 ? 10.784 -3.663 -20.820 1.00 82.19 91 ALA A O 1
ATOM 666 N N . HIS A 1 92 ? 10.427 -1.886 -19.510 1.00 77.94 92 HIS A N 1
ATOM 667 C CA . HIS A 1 92 ? 10.848 -0.928 -20.524 1.00 77.94 92 HIS A CA 1
ATOM 668 C C . HIS A 1 92 ? 12.343 -1.053 -20.842 1.00 77.94 92 HIS A C 1
ATOM 670 O O . HIS A 1 92 ? 12.718 -1.054 -22.014 1.00 77.94 92 HIS A O 1
ATOM 676 N N . ALA A 1 93 ? 13.203 -1.204 -19.830 1.00 76.25 93 ALA A N 1
ATOM 677 C CA . ALA A 1 93 ? 14.634 -1.380 -20.053 1.00 76.25 93 ALA A CA 1
ATOM 678 C C . ALA A 1 93 ? 14.964 -2.673 -20.816 1.00 76.25 93 ALA A C 1
ATOM 680 O O . ALA A 1 93 ? 15.842 -2.659 -21.678 1.00 76.25 93 ALA A O 1
ATOM 681 N N . ASP A 1 94 ? 14.265 -3.771 -20.529 1.00 78.38 94 ASP A N 1
ATOM 682 C CA . ASP A 1 94 ? 14.484 -5.046 -21.217 1.00 78.38 94 ASP A CA 1
ATOM 683 C C .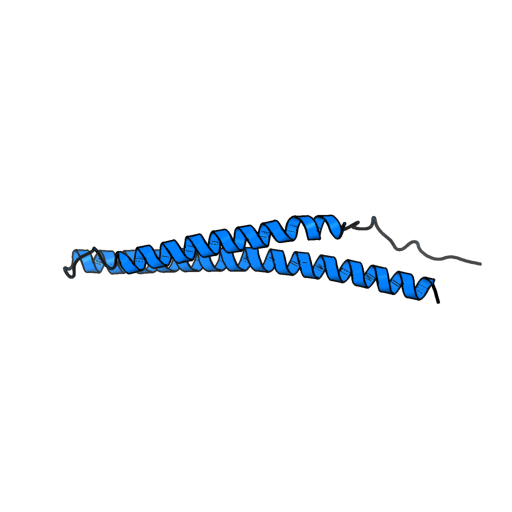 ASP A 1 94 ? 13.957 -5.019 -22.660 1.00 78.38 94 ASP A C 1
ATOM 685 O O . ASP A 1 94 ? 14.653 -5.475 -23.569 1.00 78.38 94 ASP A O 1
ATOM 689 N N . ASN A 1 95 ? 12.811 -4.375 -22.909 1.00 75.81 95 ASN A N 1
ATOM 690 C CA . ASN A 1 95 ? 12.288 -4.182 -24.266 1.00 75.81 95 ASN A CA 1
ATOM 691 C C . ASN A 1 95 ? 13.249 -3.385 -25.165 1.00 75.81 95 ASN A C 1
ATOM 693 O O . ASN A 1 95 ? 13.413 -3.733 -26.334 1.00 75.81 95 ASN A O 1
ATOM 697 N N . HIS A 1 96 ? 13.906 -2.343 -24.637 1.00 75.69 96 HIS A N 1
ATOM 698 C CA . HIS A 1 96 ? 14.914 -1.581 -25.392 1.00 75.69 96 HIS A CA 1
ATOM 699 C C . HIS A 1 96 ? 16.139 -2.431 -25.744 1.00 75.69 96 HIS A C 1
ATOM 701 O O . HIS A 1 96 ? 16.586 -2.422 -26.887 1.00 75.69 96 HIS A O 1
ATOM 707 N N . LEU A 1 97 ? 16.643 -3.231 -24.798 1.00 72.62 97 LEU A N 1
ATOM 708 C CA . LEU A 1 97 ? 17.780 -4.127 -25.046 1.00 72.62 97 LEU A CA 1
ATOM 709 C C . LEU A 1 97 ? 17.467 -5.205 -26.094 1.00 72.62 97 LEU A C 1
ATOM 711 O O . LEU A 1 97 ? 18.332 -5.570 -26.896 1.00 72.62 97 LEU A O 1
ATOM 715 N N . ASP A 1 98 ? 16.241 -5.724 -26.092 1.00 71.19 98 ASP A N 1
ATOM 716 C CA . ASP A 1 98 ? 15.793 -6.707 -27.075 1.00 71.19 98 ASP A CA 1
ATOM 717 C C . ASP A 1 98 ? 15.578 -6.090 -28.460 1.00 71.19 98 ASP A C 1
ATOM 719 O O . ASP A 1 98 ? 15.904 -6.728 -29.466 1.00 71.19 98 ASP A O 1
ATOM 723 N N . ALA A 1 99 ? 15.060 -4.860 -28.529 1.00 72.31 99 ALA A N 1
ATOM 724 C CA . ALA A 1 99 ? 14.918 -4.118 -29.779 1.00 72.31 99 ALA A CA 1
ATOM 725 C C . ALA A 1 99 ? 16.289 -3.862 -30.428 1.00 72.31 99 ALA A C 1
ATOM 727 O O . ALA A 1 99 ? 16.481 -4.209 -31.596 1.00 72.31 99 ALA A O 1
ATOM 728 N N . ASP A 1 100 ? 17.265 -3.380 -29.653 1.00 68.56 100 ASP A N 1
ATOM 729 C CA . ASP A 1 100 ? 18.636 -3.148 -30.125 1.00 68.56 100 ASP A CA 1
ATOM 730 C C . ASP A 1 100 ? 19.289 -4.437 -30.647 1.00 68.56 100 ASP A C 1
ATOM 732 O O . ASP A 1 100 ? 19.926 -4.450 -31.705 1.00 68.56 100 ASP A O 1
ATOM 736 N N . ARG A 1 101 ? 19.089 -5.565 -29.949 1.00 66.12 101 ARG A N 1
ATOM 737 C CA . ARG A 1 101 ? 19.633 -6.867 -30.365 1.00 66.12 101 ARG A CA 1
ATOM 738 C C . ARG A 1 101 ? 19.048 -7.352 -31.692 1.00 66.12 101 ARG A C 1
ATOM 740 O O . ARG A 1 101 ? 19.774 -7.947 -32.490 1.00 66.12 101 ARG A O 1
ATOM 747 N N . ARG A 1 102 ? 17.749 -7.139 -31.925 1.00 69.50 102 ARG A N 1
ATOM 748 C CA . ARG A 1 102 ? 17.085 -7.533 -33.180 1.00 69.50 102 ARG A CA 1
ATOM 749 C C . ARG A 1 102 ? 17.604 -6.709 -34.353 1.00 69.50 102 ARG A C 1
ATOM 751 O O . ARG A 1 102 ? 18.025 -7.297 -35.342 1.00 69.50 102 ARG A O 1
ATOM 758 N N . VAL A 1 103 ? 17.679 -5.386 -34.196 1.00 70.56 103 VAL A N 1
ATOM 759 C CA . VAL A 1 103 ? 18.213 -4.487 -35.232 1.00 70.56 103 VAL A CA 1
ATOM 760 C C . VAL A 1 103 ? 19.668 -4.826 -35.566 1.00 70.56 103 VAL A C 1
ATOM 762 O O . VAL A 1 103 ? 20.024 -4.906 -36.738 1.00 70.56 103 VAL A O 1
ATOM 765 N N . HIS A 1 104 ? 20.508 -5.101 -34.561 1.00 66.69 104 HIS A N 1
ATOM 766 C CA . HIS A 1 104 ? 21.888 -5.525 -34.809 1.00 66.69 104 HIS A CA 1
ATOM 767 C C . HIS A 1 104 ? 21.957 -6.833 -35.611 1.00 66.69 104 HIS A C 1
ATOM 769 O O . HIS A 1 104 ? 22.782 -6.959 -36.512 1.00 66.69 104 HIS A O 1
ATOM 775 N N . LYS A 1 105 ? 21.112 -7.821 -35.290 1.00 62.56 105 LYS A N 1
ATOM 776 C CA . LYS A 1 105 ? 21.107 -9.112 -35.987 1.00 62.56 105 LYS A CA 1
ATOM 777 C C . LYS A 1 105 ? 20.729 -8.956 -37.463 1.00 62.56 105 LYS A C 1
ATOM 779 O O . LYS A 1 105 ? 21.410 -9.544 -38.298 1.00 62.56 105 LYS A O 1
ATOM 784 N N . ASP A 1 106 ? 19.729 -8.130 -37.761 1.00 62.38 106 ASP A N 1
ATOM 785 C CA . ASP A 1 106 ? 19.259 -7.862 -39.127 1.00 62.38 106 ASP A CA 1
ATOM 786 C C . ASP A 1 106 ? 20.285 -7.084 -39.970 1.00 62.38 106 ASP A C 1
ATOM 788 O O . ASP A 1 106 ? 20.333 -7.255 -41.181 1.00 62.38 106 ASP A O 1
ATOM 792 N N . LEU A 1 107 ? 21.138 -6.264 -39.343 1.00 59.72 107 LEU A N 1
ATOM 793 C CA . LEU A 1 107 ? 22.235 -5.554 -40.019 1.00 59.72 107 LEU A CA 1
ATOM 794 C C . LEU A 1 107 ? 23.496 -6.414 -40.219 1.00 59.72 107 LEU A C 1
ATOM 796 O O . LEU A 1 107 ? 24.378 -6.039 -40.989 1.00 59.72 107 LEU A O 1
ATOM 800 N N . SER A 1 108 ? 23.611 -7.533 -39.500 1.00 64.00 108 SER A N 1
ATOM 801 C CA . SER A 1 108 ? 24.761 -8.452 -39.552 1.00 64.00 108 SER A CA 1
ATOM 802 C C . SER A 1 108 ? 24.528 -9.722 -40.387 1.00 64.00 108 SER A C 1
ATOM 804 O O . SER A 1 108 ? 25.411 -10.581 -40.423 1.00 64.00 108 SER A O 1
ATOM 806 N N . ALA A 1 109 ? 23.352 -9.854 -41.009 1.00 52.66 109 ALA A N 1
ATOM 807 C CA . ALA A 1 109 ? 22.943 -10.965 -41.874 1.00 52.66 109 ALA A CA 1
ATOM 808 C C . ALA A 1 109 ? 22.931 -10.535 -43.348 1.00 52.66 109 ALA A C 1
ATOM 810 O O . ALA A 1 109 ? 23.246 -11.399 -44.197 1.00 52.66 109 ALA A O 1
#

Radius of gyration: 25.41 Å; chains: 1; bounding box: 48×25×85 Å

Foldseek 3Di:
DDDDDDPDDDDPPPDLVVLVVCLVVLVVVLVVLVVVLVVVVVVDVVVPQPQDPDPVSVVCCVVCVVVVVVVSVVSVVVSVVSNVSSVVSNVVSVVVVVVVVVVVVVVVD